Protein AF-A0A819LRA0-F1 (afdb_monomer)

Solvent-accessible surface area (backbone atoms only — not comparable to full-atom values): 6903 Å² total; per-residue (Å²): 138,81,83,86,78,80,77,79,74,77,77,76,78,72,76,88,68,56,89,59,62,82,51,46,51,49,55,52,32,46,52,49,50,54,53,40,55,77,68,44,33,62,61,52,43,32,59,71,62,65,41,85,84,81,58,67,49,54,88,55,48,94,81,51,68,67,63,45,50,51,52,50,53,46,51,51,27,50,51,37,40,75,72,71,42,93,48,74,81,77,56,94,87,54,60,65,69,60,52,49,52,50,51,53,58,54,58,75,75,112

Foldseek 3Di:
DDDDPPPPPPPPPPPPCPPCNLVVLLVVLQVVVVVCVVLVVCCVVCPVVVDDDADSCNVSDPDDVVVSLLVVLQVLQSVCVSVVHDRDHDDPPDDSVVSVVVSVVVVVVD

Radius of gyration: 21.59 Å; Cα contacts (8 Å, |Δi|>4): 57; chains: 1; bounding box: 81×30×30 Å

Sequence (110 aa):
MSDDIGKSVASTEVPDVSPGAGFQVFVDMANLYNKLKLLNYDDDYVMKWRMKPISRIHFAVSTNPGDQLHAFIALSAWLFQKGGLRFDKPSEDDDQSVLLQNIIAQFKKL

Secondary structure (DSSP, 8-state):
------------------TTGGGHHHHHHHHHHHHHHHTTHIIIIIIIS-PPPPPTTTTTS-S-HHHHHHHHHHHHHHHHHHTT---PPPPTTS-HHHHHHHHHHHHTT-

Structure (mmCIF, N/CA/C/O backbone):
data_AF-A0A819LRA0-F1
#
_entry.id   AF-A0A819LRA0-F1
#
loop_
_atom_site.group_PDB
_atom_site.id
_atom_site.type_symbol
_atom_site.label_atom_id
_atom_site.label_alt_id
_atom_site.label_comp_id
_atom_site.label_asym_id
_atom_site.label_entity_id
_atom_site.label_seq_id
_atom_site.pdbx_PDB_ins_code
_atom_site.Cartn_x
_atom_site.Cartn_y
_atom_site.Cartn_z
_atom_site.occupancy
_atom_site.B_iso_or_equiv
_atom_site.auth_seq_id
_atom_site.auth_comp_id
_atom_site.auth_asym_id
_atom_site.auth_atom_id
_atom_site.pdbx_PDB_model_num
ATOM 1 N N . MET A 1 1 ? 68.319 15.536 3.967 1.00 47.62 1 MET A N 1
ATOM 2 C CA . MET A 1 1 ? 67.512 15.148 2.793 1.00 47.62 1 MET A CA 1
ATOM 3 C C . MET A 1 1 ? 67.882 13.717 2.452 1.00 47.62 1 MET A C 1
ATOM 5 O O . MET A 1 1 ? 69.045 13.479 2.179 1.00 47.62 1 MET A O 1
ATOM 9 N N . SER A 1 2 ? 67.009 12.730 2.578 1.00 44.22 2 SER A N 1
ATOM 10 C CA . SER A 1 2 ? 65.593 12.785 2.223 1.00 44.22 2 SER A CA 1
ATOM 11 C C . SER A 1 2 ? 64.747 11.994 3.211 1.00 44.22 2 SER A C 1
ATOM 13 O O . SER A 1 2 ? 65.090 10.866 3.555 1.00 44.22 2 SER A O 1
ATOM 15 N N . ASP A 1 3 ? 63.670 12.632 3.653 1.00 47.53 3 ASP A N 1
ATOM 16 C CA . ASP A 1 3 ? 62.681 12.082 4.562 1.00 47.53 3 ASP A CA 1
ATOM 17 C C . ASP A 1 3 ? 61.818 11.023 3.869 1.00 47.53 3 ASP A C 1
ATOM 19 O O . ASP A 1 3 ? 61.430 11.143 2.704 1.00 47.53 3 ASP A O 1
ATOM 23 N N . ASP A 1 4 ? 61.547 9.985 4.647 1.00 51.53 4 ASP A N 1
ATOM 24 C CA . ASP A 1 4 ? 60.677 8.852 4.388 1.00 51.53 4 ASP A CA 1
ATOM 25 C C . ASP A 1 4 ? 59.222 9.337 4.238 1.00 51.53 4 ASP A C 1
ATOM 27 O O . ASP A 1 4 ? 58.559 9.688 5.213 1.00 51.53 4 ASP A O 1
ATOM 31 N N . ILE A 1 5 ? 58.710 9.406 3.004 1.00 48.91 5 ILE A N 1
ATOM 32 C CA . ILE A 1 5 ? 57.282 9.648 2.749 1.00 48.91 5 ILE A CA 1
ATOM 33 C C . ILE A 1 5 ? 56.614 8.294 2.520 1.00 48.91 5 ILE A C 1
ATOM 35 O O . ILE A 1 5 ? 56.349 7.873 1.392 1.00 48.91 5 ILE A O 1
ATOM 39 N N . GLY A 1 6 ? 56.316 7.621 3.631 1.00 43.41 6 GLY A N 1
ATOM 40 C CA . GLY A 1 6 ? 55.327 6.555 3.689 1.00 43.41 6 GLY A CA 1
ATOM 41 C C . GLY A 1 6 ? 53.953 7.106 3.312 1.00 43.41 6 GLY A C 1
ATOM 42 O O . GLY A 1 6 ? 53.203 7.603 4.151 1.00 43.41 6 GLY A O 1
ATOM 43 N N . LYS A 1 7 ? 53.605 7.031 2.025 1.00 43.19 7 LYS A N 1
ATOM 44 C CA . LYS A 1 7 ? 52.250 7.304 1.545 1.00 43.19 7 LYS A CA 1
ATOM 45 C C . LYS A 1 7 ? 51.361 6.126 1.943 1.00 43.19 7 LYS A C 1
ATOM 47 O O . LYS A 1 7 ? 51.214 5.171 1.187 1.00 43.19 7 LYS A O 1
ATOM 52 N N . SER A 1 8 ? 50.797 6.198 3.149 1.00 47.66 8 SER A N 1
ATOM 53 C CA . SER A 1 8 ? 49.685 5.351 3.584 1.00 47.66 8 SER A CA 1
ATOM 54 C C . SER A 1 8 ? 48.523 5.566 2.618 1.00 47.66 8 SER A C 1
ATOM 56 O O . SER A 1 8 ? 47.839 6.592 2.643 1.00 47.66 8 SER A O 1
ATOM 58 N N . VAL A 1 9 ? 48.370 4.635 1.680 1.00 50.16 9 VAL A N 1
ATOM 59 C CA . VAL A 1 9 ? 47.214 4.576 0.796 1.00 50.16 9 VAL A CA 1
ATOM 60 C C . VAL A 1 9 ? 46.083 4.061 1.671 1.00 50.16 9 VAL A C 1
ATOM 62 O O . VAL A 1 9 ? 46.048 2.883 2.011 1.00 50.16 9 VAL A O 1
ATOM 65 N N . ALA A 1 10 ? 45.211 4.969 2.106 1.00 48.38 10 ALA A N 1
ATOM 66 C CA . ALA A 1 10 ? 43.982 4.609 2.786 1.00 48.38 10 ALA A CA 1
ATOM 67 C C . ALA A 1 10 ? 43.206 3.647 1.878 1.00 48.38 10 ALA A C 1
ATOM 69 O O . ALA A 1 10 ? 42.694 4.048 0.829 1.00 48.38 10 ALA A O 1
ATOM 70 N N . SER A 1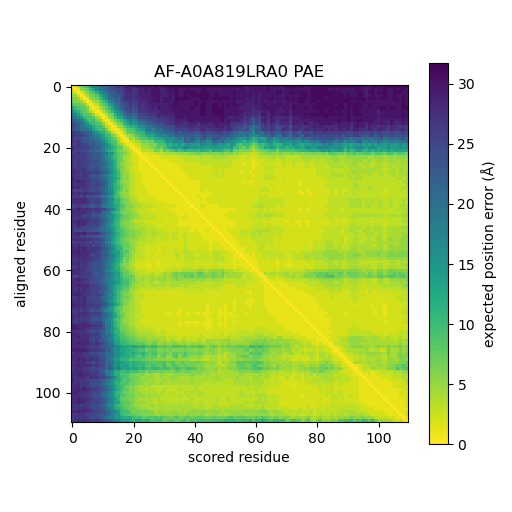 11 ? 43.174 2.370 2.263 1.00 47.75 11 SER A N 1
ATOM 71 C CA . SER A 1 11 ? 42.283 1.376 1.687 1.00 47.75 11 SER A CA 1
ATOM 72 C C . SER A 1 11 ? 40.872 1.931 1.792 1.00 47.75 11 SER A C 1
ATOM 74 O O . SER A 1 11 ? 40.300 2.017 2.875 1.00 47.75 11 SER A O 1
ATOM 76 N N . THR A 1 12 ? 40.335 2.383 0.664 1.00 51.38 12 THR A N 1
ATOM 77 C CA . THR A 1 12 ? 38.907 2.645 0.550 1.00 51.38 12 THR A CA 1
ATOM 78 C C . THR A 1 12 ? 38.268 1.270 0.628 1.00 51.38 12 THR A C 1
ATOM 80 O O . THR A 1 12 ? 38.368 0.496 -0.322 1.00 51.38 12 THR A O 1
ATOM 83 N N . GLU A 1 13 ? 37.729 0.923 1.795 1.00 48.34 13 GLU A N 1
ATOM 84 C CA . GLU A 1 13 ? 36.927 -0.280 1.983 1.00 48.34 13 GLU A CA 1
ATOM 85 C C . GLU A 1 13 ? 35.759 -0.202 0.997 1.00 48.34 13 GLU A C 1
ATOM 87 O O . GLU A 1 13 ? 34.775 0.503 1.212 1.00 48.34 13 GLU A O 1
ATOM 92 N N . VAL A 1 14 ? 35.903 -0.871 -0.147 1.00 58.47 14 VAL A N 1
ATOM 93 C CA . VAL A 1 14 ? 34.772 -1.198 -1.009 1.00 58.47 14 VAL A CA 1
ATOM 94 C C . VAL A 1 14 ? 33.958 -2.182 -0.183 1.00 58.47 14 VAL A C 1
ATOM 96 O O . VAL A 1 14 ? 34.489 -3.250 0.133 1.00 58.47 14 VAL A O 1
ATOM 99 N N . PRO A 1 15 ? 32.733 -1.840 0.249 1.00 56.78 15 PRO A N 1
ATOM 100 C CA . PRO A 1 15 ? 31.940 -2.788 1.005 1.00 56.78 15 PRO A CA 1
ATOM 101 C C . PRO A 1 15 ? 31.777 -4.031 0.126 1.00 56.78 15 PRO A C 1
ATOM 103 O O . PRO A 1 15 ? 31.409 -3.910 -1.045 1.00 56.78 15 PRO A O 1
ATOM 106 N N . ASP A 1 16 ? 32.114 -5.201 0.675 1.00 60.53 16 ASP A N 1
ATOM 107 C CA . ASP A 1 16 ? 31.966 -6.512 0.033 1.00 60.53 16 ASP A CA 1
ATOM 108 C C . ASP A 1 16 ? 30.472 -6.846 -0.071 1.00 60.53 16 ASP A C 1
ATOM 110 O O . ASP A 1 16 ? 29.895 -7.656 0.655 1.00 60.53 16 ASP A O 1
ATOM 114 N N . VAL A 1 17 ? 29.789 -6.079 -0.912 1.00 67.44 17 VAL A N 1
ATOM 115 C CA . VAL A 1 17 ? 28.379 -6.232 -1.199 1.00 67.44 17 VAL A CA 1
ATOM 116 C C . VAL A 1 17 ? 28.294 -7.382 -2.186 1.00 67.44 17 VAL A C 1
ATOM 118 O O . VAL A 1 17 ? 28.612 -7.226 -3.366 1.00 67.44 17 VAL A O 1
ATOM 121 N N . SER A 1 18 ? 27.878 -8.549 -1.687 1.00 73.88 18 SER A N 1
ATOM 122 C CA . SER A 1 18 ? 27.611 -9.724 -2.518 1.00 73.88 18 SER A CA 1
ATOM 123 C C . SER A 1 18 ? 26.814 -9.308 -3.764 1.00 73.88 18 SER A C 1
ATOM 125 O O . SER A 1 18 ? 25.849 -8.550 -3.624 1.00 73.88 18 SER A O 1
ATOM 127 N N . PRO A 1 19 ? 27.142 -9.812 -4.969 1.00 72.56 19 PRO A N 1
ATOM 128 C CA . PRO A 1 19 ? 26.455 -9.439 -6.209 1.00 72.56 19 PRO A CA 1
ATOM 129 C C . PRO A 1 19 ? 24.921 -9.566 -6.150 1.00 72.56 19 PRO A C 1
ATOM 131 O O . PRO A 1 19 ? 24.209 -8.887 -6.887 1.00 72.56 19 PRO A O 1
ATOM 134 N N . GLY A 1 20 ? 24.395 -10.415 -5.257 1.00 78.31 20 GLY A N 1
ATOM 135 C CA . GLY A 1 20 ? 22.958 -10.587 -5.032 1.00 78.31 20 GLY A CA 1
ATOM 136 C C . GLY A 1 20 ? 22.287 -9.504 -4.176 1.00 78.31 20 GLY A C 1
ATOM 137 O O . GLY A 1 20 ? 21.065 -9.384 -4.213 1.00 78.31 20 GLY A O 1
ATOM 138 N N . ALA A 1 21 ? 23.035 -8.688 -3.432 1.00 75.88 21 ALA A N 1
ATOM 139 C CA . ALA A 1 21 ? 22.456 -7.718 -2.500 1.00 75.88 21 ALA A CA 1
ATOM 140 C C . ALA A 1 21 ? 21.608 -6.645 -3.208 1.00 75.88 21 ALA A C 1
ATOM 142 O O . ALA A 1 21 ? 20.571 -6.242 -2.688 1.00 75.88 21 ALA A O 1
ATOM 143 N N . GLY A 1 22 ? 21.983 -6.247 -4.430 1.00 80.44 22 GLY A N 1
ATOM 144 C CA . GLY A 1 22 ? 21.178 -5.337 -5.255 1.00 80.44 22 GLY A CA 1
ATOM 145 C C . GLY A 1 22 ? 19.842 -5.935 -5.719 1.00 80.44 22 GLY A C 1
ATOM 146 O O . GLY A 1 22 ? 18.911 -5.196 -6.029 1.00 80.44 22 GLY A O 1
ATOM 147 N N . PHE A 1 23 ? 19.714 -7.267 -5.732 1.00 88.00 23 PHE A N 1
ATOM 148 C CA . PHE A 1 23 ? 18.482 -7.964 -6.109 1.00 88.00 23 PHE A CA 1
ATOM 149 C C . PHE A 1 23 ? 17.536 -8.213 -4.934 1.00 88.00 23 PHE A C 1
ATOM 151 O O . PHE A 1 23 ? 16.350 -8.469 -5.156 1.00 88.00 23 PHE A O 1
ATOM 158 N N . GLN A 1 24 ? 18.025 -8.100 -3.696 1.00 90.81 24 GLN A N 1
ATOM 159 C CA . GLN A 1 24 ? 17.242 -8.388 -2.496 1.00 90.81 24 GLN A CA 1
ATOM 160 C C . GLN A 1 24 ? 15.948 -7.564 -2.441 1.00 90.81 24 GLN A C 1
ATOM 162 O O . GLN A 1 24 ? 14.886 -8.106 -2.147 1.00 90.81 24 GLN A O 1
ATOM 167 N N . VAL A 1 25 ? 16.000 -6.292 -2.846 1.00 91.81 25 VAL A N 1
ATOM 168 C CA . VAL A 1 25 ? 14.824 -5.410 -2.866 1.00 91.81 25 VAL A CA 1
ATOM 169 C C . VAL A 1 25 ? 13.689 -5.946 -3.752 1.00 91.81 25 VAL A C 1
ATOM 171 O O . VAL A 1 25 ? 12.516 -5.806 -3.412 1.00 91.81 25 VAL A O 1
ATOM 174 N N . PHE A 1 26 ? 14.005 -6.616 -4.865 1.00 94.38 26 PHE A N 1
ATOM 175 C CA . PHE A 1 26 ? 13.000 -7.213 -5.750 1.00 94.38 26 PHE A CA 1
ATOM 176 C C . PHE A 1 26 ? 12.407 -8.491 -5.159 1.00 94.38 26 PHE A C 1
ATOM 178 O O . PHE A 1 26 ? 11.213 -8.747 -5.323 1.00 94.38 26 PHE A O 1
ATOM 185 N N . VAL A 1 27 ? 13.225 -9.276 -4.452 1.00 94.25 27 VAL A N 1
ATOM 186 C CA . VAL A 1 27 ? 12.765 -10.455 -3.708 1.00 94.25 27 VAL A CA 1
ATOM 187 C C . VAL A 1 27 ? 11.799 -10.027 -2.603 1.00 94.25 27 VAL A C 1
ATOM 189 O O . VAL A 1 27 ? 10.706 -10.585 -2.486 1.00 94.25 27 VAL A O 1
ATOM 192 N N . ASP A 1 28 ? 12.151 -8.989 -1.847 1.00 94.88 28 ASP A N 1
ATOM 193 C CA . ASP A 1 28 ? 11.306 -8.435 -0.790 1.00 94.88 28 ASP A CA 1
ATOM 194 C C . ASP A 1 28 ? 9.995 -7.890 -1.357 1.00 94.88 28 ASP A C 1
ATOM 196 O O . ASP A 1 28 ? 8.923 -8.161 -0.808 1.00 94.88 28 ASP A O 1
ATOM 200 N N . MET A 1 29 ? 10.050 -7.208 -2.505 1.00 95.69 29 MET A N 1
ATOM 201 C CA . MET A 1 29 ? 8.846 -6.711 -3.165 1.00 95.69 29 MET A CA 1
ATOM 202 C C . MET A 1 29 ? 7.936 -7.848 -3.658 1.00 95.69 29 MET A C 1
ATOM 204 O O . MET A 1 29 ? 6.716 -7.800 -3.487 1.00 95.69 29 MET A O 1
ATOM 208 N N . ALA A 1 30 ? 8.509 -8.916 -4.222 1.00 95.38 30 ALA A N 1
ATOM 209 C CA . ALA A 1 30 ? 7.748 -10.094 -4.632 1.00 95.38 30 ALA A CA 1
ATOM 210 C C . ALA A 1 30 ? 7.069 -10.772 -3.429 1.00 95.38 30 ALA A C 1
ATOM 212 O O . ALA A 1 30 ? 5.889 -11.127 -3.496 1.00 95.38 30 ALA A O 1
ATOM 213 N N . ASN A 1 31 ? 7.786 -10.893 -2.311 1.00 96.56 31 ASN A N 1
ATOM 214 C CA . ASN A 1 31 ? 7.252 -11.428 -1.063 1.00 96.56 31 ASN A CA 1
ATOM 215 C C . ASN A 1 31 ? 6.131 -10.552 -0.493 1.00 96.56 31 ASN A C 1
ATOM 217 O O . ASN A 1 31 ? 5.097 -11.084 -0.083 1.00 96.56 31 ASN A O 1
ATOM 221 N 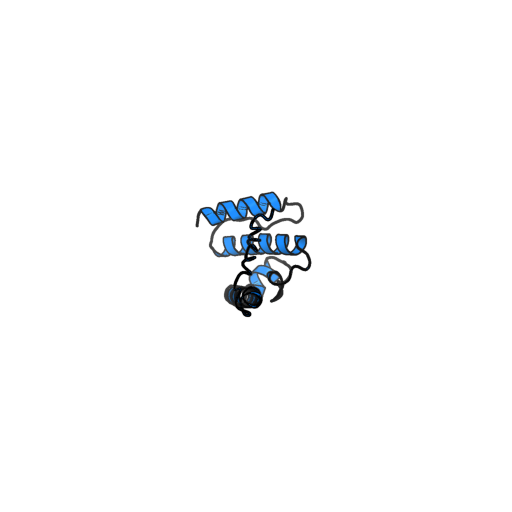N . LEU A 1 32 ? 6.302 -9.226 -0.494 1.00 96.38 32 LEU A N 1
ATOM 222 C CA . LEU A 1 32 ? 5.258 -8.278 -0.104 1.00 96.38 32 LEU A CA 1
ATOM 223 C C . LEU A 1 32 ? 4.011 -8.477 -0.968 1.00 96.38 32 LEU A C 1
ATOM 225 O O . LEU A 1 32 ? 2.928 -8.697 -0.433 1.00 96.38 32 LEU A O 1
ATOM 229 N N . TYR A 1 33 ? 4.161 -8.477 -2.293 1.00 96.50 33 TYR A N 1
ATOM 230 C CA . TYR A 1 33 ? 3.040 -8.627 -3.220 1.00 96.50 33 TYR A CA 1
ATOM 231 C C . TYR A 1 33 ? 2.268 -9.936 -2.999 1.00 96.50 33 TYR A C 1
ATOM 233 O O . TYR A 1 33 ? 1.038 -9.932 -2.947 1.00 96.50 33 TYR A O 1
ATOM 241 N N . ASN A 1 34 ? 2.973 -11.053 -2.805 1.00 97.19 34 ASN A N 1
ATOM 242 C CA . ASN A 1 34 ? 2.341 -12.343 -2.528 1.00 97.19 34 ASN A CA 1
ATOM 243 C C . ASN A 1 34 ? 1.559 -12.323 -1.203 1.00 97.19 34 ASN A C 1
ATOM 245 O O . ASN A 1 34 ? 0.431 -12.810 -1.151 1.00 97.19 34 ASN A O 1
ATOM 249 N N . LYS A 1 35 ? 2.109 -11.707 -0.148 1.00 97.12 35 LYS A N 1
ATOM 250 C CA . LYS A 1 35 ? 1.409 -11.537 1.137 1.00 97.12 35 LYS A CA 1
ATOM 251 C C . LYS A 1 35 ? 0.164 -10.662 1.001 1.00 97.12 35 LYS A C 1
ATOM 253 O O . LYS A 1 35 ? -0.865 -10.987 1.580 1.00 97.12 35 LYS A O 1
ATOM 258 N N . LEU A 1 36 ? 0.223 -9.597 0.200 1.00 97.19 36 LEU A N 1
ATOM 259 C CA . LEU A 1 36 ? -0.944 -8.758 -0.081 1.00 97.19 36 LEU A CA 1
ATOM 260 C C . LEU A 1 36 ? -2.068 -9.567 -0.742 1.00 97.19 36 LEU A C 1
ATOM 262 O O . LEU A 1 36 ? -3.219 -9.472 -0.318 1.00 97.19 36 LEU A O 1
ATOM 266 N N . LYS A 1 37 ? -1.748 -10.425 -1.720 1.00 96.38 37 LYS A N 1
ATOM 267 C CA . LYS A 1 37 ? -2.749 -11.308 -2.345 1.00 96.38 37 LYS A CA 1
ATOM 268 C C . LYS A 1 37 ? -3.416 -12.247 -1.339 1.00 96.38 37 LYS A C 1
ATOM 270 O O . LYS A 1 37 ? -4.633 -12.382 -1.379 1.00 96.38 37 LYS A O 1
ATOM 275 N N . LEU A 1 38 ? -2.656 -12.815 -0.399 1.00 97.25 38 LEU A N 1
ATOM 276 C CA . LEU A 1 38 ? -3.211 -13.641 0.684 1.00 97.25 38 LEU A CA 1
ATOM 277 C C . LEU A 1 38 ? -4.164 -12.865 1.612 1.00 97.25 38 LEU A C 1
ATOM 279 O O . LEU A 1 38 ? -5.029 -13.467 2.240 1.00 97.25 38 LEU A O 1
ATOM 283 N N . LEU A 1 39 ? -4.028 -11.539 1.692 1.00 97.06 39 LEU A N 1
ATOM 284 C CA . LEU A 1 39 ? -4.870 -10.659 2.509 1.00 97.06 39 LEU A CA 1
ATOM 285 C C . LEU A 1 39 ? -6.096 -10.099 1.762 1.00 97.06 39 LEU A C 1
ATOM 287 O O . LEU A 1 39 ? -6.733 -9.172 2.268 1.00 97.06 39 LEU A O 1
ATOM 291 N N . ASN A 1 40 ? -6.441 -10.651 0.592 1.00 96.19 40 ASN A N 1
ATOM 292 C CA . ASN A 1 40 ? -7.508 -10.165 -0.295 1.00 96.19 40 ASN A CA 1
ATOM 293 C C . ASN A 1 40 ? -7.300 -8.710 -0.751 1.00 96.19 40 ASN A C 1
ATOM 295 O O . ASN A 1 40 ? -8.242 -7.924 -0.825 1.00 96.19 40 ASN A O 1
ATOM 299 N N . TYR A 1 41 ? -6.052 -8.348 -1.059 1.00 97.38 41 TYR A N 1
ATOM 300 C CA . TYR A 1 41 ? -5.671 -7.005 -1.504 1.00 97.38 41 TYR A CA 1
ATOM 301 C C . TYR A 1 41 ? -6.509 -6.465 -2.674 1.00 97.38 41 TYR A C 1
ATOM 303 O O . TYR A 1 41 ? -6.900 -5.301 -2.647 1.00 97.38 41 TYR A O 1
ATOM 311 N N . ASP A 1 42 ? -6.816 -7.277 -3.687 1.00 96.81 42 ASP A N 1
ATOM 312 C CA . ASP A 1 42 ? -7.563 -6.782 -4.851 1.00 96.81 42 ASP A CA 1
ATOM 313 C C . ASP A 1 42 ? -8.978 -6.334 -4.457 1.00 96.81 42 ASP A C 1
ATOM 315 O O . ASP A 1 42 ? -9.390 -5.217 -4.763 1.00 96.81 42 ASP A O 1
ATOM 319 N N . ASP A 1 43 ? -9.700 -7.153 -3.700 1.00 97.25 43 ASP A N 1
ATOM 320 C CA . ASP A 1 43 ? -11.076 -6.837 -3.323 1.00 97.25 43 ASP A CA 1
ATOM 321 C C . ASP A 1 43 ? -11.132 -5.749 -2.244 1.00 97.25 43 ASP A C 1
ATOM 323 O O . ASP A 1 43 ? -11.946 -4.828 -2.309 1.00 97.25 43 ASP A O 1
ATOM 327 N N . ASP A 1 44 ? -10.263 -5.828 -1.237 1.00 96.12 44 ASP A N 1
ATOM 328 C CA . ASP A 1 44 ? -10.343 -4.945 -0.076 1.00 96.12 44 ASP A CA 1
ATOM 329 C C . ASP A 1 44 ? -9.619 -3.613 -0.293 1.00 96.12 44 ASP A C 1
ATOM 331 O O . ASP A 1 44 ? -10.179 -2.561 0.014 1.00 96.12 44 ASP A O 1
ATOM 335 N N . TYR A 1 45 ? -8.394 -3.634 -0.821 1.00 95.88 45 TYR A N 1
ATOM 336 C CA . TYR A 1 45 ? -7.589 -2.424 -1.006 1.00 95.88 45 TYR A CA 1
ATOM 337 C C . TYR A 1 45 ? -7.902 -1.729 -2.337 1.00 95.88 45 TYR A C 1
ATOM 339 O O . TYR A 1 45 ? -8.140 -0.519 -2.378 1.00 95.88 45 TYR A O 1
ATOM 347 N N . VAL A 1 46 ? -7.926 -2.485 -3.438 1.00 96.62 46 VAL A N 1
ATOM 348 C CA . VAL A 1 46 ? -8.138 -1.894 -4.768 1.00 96.62 46 VAL A CA 1
ATOM 349 C C . VAL A 1 46 ? -9.614 -1.575 -4.986 1.00 96.62 46 VAL A C 1
ATOM 351 O O . VAL A 1 46 ? -9.940 -0.434 -5.301 1.00 96.62 46 VAL A O 1
ATOM 354 N N . MET A 1 47 ? -10.525 -2.534 -4.789 1.00 96.19 47 MET A N 1
ATOM 355 C CA . MET A 1 47 ? -11.945 -2.313 -5.091 1.00 96.19 47 MET A CA 1
ATOM 356 C C . MET A 1 47 ? -12.674 -1.535 -3.989 1.00 96.19 47 MET A C 1
ATOM 358 O O . MET A 1 47 ? -13.205 -0.455 -4.256 1.00 96.19 47 MET A O 1
ATOM 362 N N . LYS A 1 48 ? -12.705 -2.041 -2.748 1.00 93.88 48 LYS A N 1
ATOM 363 C CA . LYS A 1 48 ? -13.464 -1.399 -1.654 1.00 93.88 48 LYS A CA 1
ATOM 364 C C . LYS A 1 48 ? -12.845 -0.071 -1.228 1.00 93.88 48 LYS A C 1
ATOM 366 O O . LYS A 1 48 ? -13.555 0.922 -1.094 1.00 93.88 48 LYS A O 1
ATOM 371 N N . TRP A 1 49 ? -11.526 -0.038 -1.051 1.00 93.19 49 TRP A N 1
ATOM 372 C CA . TRP A 1 49 ? -10.798 1.178 -0.692 1.00 93.19 49 TRP A CA 1
ATOM 373 C C . TRP A 1 49 ? -10.513 2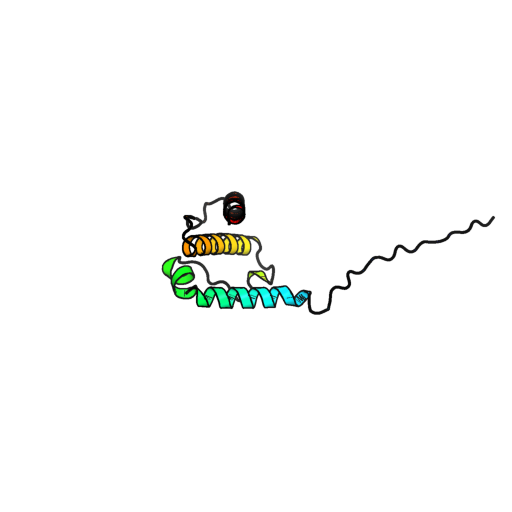.104 -1.881 1.00 93.19 49 TRP A C 1
ATOM 375 O O . TRP A 1 49 ? -10.102 3.239 -1.653 1.00 93.19 49 TRP A O 1
ATOM 385 N N . ARG A 1 50 ? -10.771 1.685 -3.129 1.00 93.56 50 ARG A N 1
ATOM 386 C CA . ARG A 1 50 ? -10.572 2.494 -4.350 1.00 93.56 50 ARG A CA 1
ATOM 387 C C . ARG A 1 50 ? -9.151 3.046 -4.500 1.00 93.56 50 ARG A C 1
ATOM 389 O O . ARG A 1 50 ? -8.970 4.174 -4.955 1.00 93.56 50 ARG A O 1
ATOM 396 N N . MET A 1 51 ? -8.146 2.276 -4.091 1.00 93.94 51 MET A N 1
ATOM 397 C CA . MET A 1 51 ? -6.745 2.673 -4.233 1.00 93.94 51 MET A CA 1
ATOM 398 C C . MET A 1 51 ? -6.151 2.172 -5.547 1.00 93.94 51 MET A C 1
ATOM 400 O O . MET A 1 51 ? -6.557 1.140 -6.084 1.00 93.94 51 MET A O 1
ATOM 404 N N . LYS A 1 52 ? -5.141 2.887 -6.054 1.00 92.81 52 LYS A N 1
ATOM 405 C CA . LYS A 1 52 ? -4.385 2.445 -7.230 1.00 92.81 52 LYS A CA 1
ATOM 406 C C . LYS A 1 52 ? -3.704 1.090 -6.947 1.00 92.81 52 LYS A C 1
ATOM 408 O O . LYS A 1 52 ? -3.104 0.930 -5.878 1.00 92.81 52 LYS A O 1
ATOM 413 N N . PRO A 1 53 ? -3.743 0.133 -7.893 1.00 94.75 53 PRO A N 1
ATOM 414 C CA . PRO A 1 53 ? -2.991 -1.111 -7.778 1.00 94.75 53 PRO A CA 1
ATOM 415 C C . PRO A 1 53 ? -1.481 -0.863 -7.664 1.00 94.75 53 PRO A C 1
ATOM 417 O O . PRO A 1 53 ? -0.911 -0.071 -8.413 1.00 94.75 53 PRO A O 1
ATOM 420 N N . ILE A 1 54 ? -0.821 -1.587 -6.764 1.00 94.62 54 ILE A N 1
ATOM 421 C CA . ILE A 1 54 ? 0.626 -1.545 -6.549 1.00 94.62 54 ILE A CA 1
ATOM 422 C C . ILE A 1 54 ? 1.268 -2.607 -7.447 1.00 94.62 54 ILE A C 1
ATOM 424 O O . ILE A 1 54 ? 0.937 -3.791 -7.369 1.00 94.62 54 ILE A O 1
ATOM 428 N N . SER A 1 55 ? 2.185 -2.194 -8.322 1.00 92.75 55 SER A N 1
ATOM 429 C CA . SER A 1 55 ? 2.924 -3.114 -9.194 1.00 92.75 55 SER A CA 1
ATOM 430 C C . SER A 1 55 ? 4.010 -3.876 -8.420 1.00 92.75 55 SER A C 1
ATOM 432 O O . SER A 1 55 ? 4.488 -3.426 -7.379 1.00 92.75 55 SER A O 1
ATOM 434 N N . ARG A 1 56 ? 4.469 -5.019 -8.950 1.00 92.75 56 ARG A N 1
ATOM 435 C CA . ARG A 1 56 ? 5.487 -5.873 -8.296 1.00 92.75 56 ARG A CA 1
ATOM 436 C C . ARG A 1 56 ? 6.852 -5.206 -8.101 1.00 92.75 56 ARG A C 1
ATOM 438 O O . ARG A 1 56 ? 7.669 -5.720 -7.353 1.00 92.75 56 ARG A O 1
ATOM 445 N N . ILE A 1 57 ? 7.104 -4.092 -8.781 1.00 93.56 57 ILE A N 1
ATOM 446 C CA . ILE A 1 57 ? 8.361 -3.339 -8.685 1.00 93.56 57 ILE A CA 1
ATOM 447 C C . ILE A 1 57 ? 8.172 -1.976 -8.014 1.00 93.56 57 ILE A C 1
ATOM 449 O O . ILE A 1 57 ? 9.129 -1.217 -7.908 1.00 93.56 57 ILE A O 1
ATOM 453 N N . HIS A 1 58 ? 6.952 -1.652 -7.571 1.00 94.19 58 HIS A N 1
ATOM 454 C CA . HIS A 1 58 ? 6.560 -0.285 -7.234 1.00 94.19 58 HIS A CA 1
ATOM 455 C C . HIS A 1 58 ? 7.428 0.362 -6.148 1.00 94.19 58 HIS A C 1
ATOM 457 O O . HIS A 1 58 ? 7.744 1.532 -6.282 1.00 94.19 58 HIS A O 1
ATOM 463 N N . PHE A 1 59 ? 7.849 -0.379 -5.118 1.00 94.88 59 PHE A N 1
ATOM 464 C CA . PHE A 1 59 ? 8.776 0.110 -4.080 1.00 94.88 59 PHE A CA 1
ATOM 465 C C . PHE A 1 59 ? 10.231 -0.314 -4.321 1.00 94.88 59 PHE A C 1
ATOM 467 O O . PHE A 1 59 ? 11.121 0.153 -3.623 1.00 94.88 59 PHE A O 1
ATOM 474 N N . ALA A 1 60 ? 10.485 -1.191 -5.298 1.00 93.81 60 ALA A N 1
ATOM 475 C CA . ALA A 1 60 ? 11.835 -1.660 -5.610 1.00 93.81 60 ALA A CA 1
ATOM 476 C C . ALA A 1 60 ? 12.597 -0.698 -6.529 1.00 93.81 60 ALA A C 1
ATOM 478 O O . ALA A 1 60 ? 13.821 -0.632 -6.479 1.00 93.81 60 ALA A O 1
ATOM 479 N N . VAL A 1 61 ? 11.878 0.055 -7.365 1.00 92.31 61 VAL A N 1
ATOM 480 C CA . VAL A 1 61 ? 12.459 1.032 -8.288 1.00 92.31 61 VAL A CA 1
ATOM 481 C C . VAL A 1 61 ? 11.934 2.413 -7.935 1.00 92.31 61 VAL A C 1
ATOM 483 O O . VAL A 1 61 ? 10.731 2.639 -8.003 1.00 92.31 61 VAL A O 1
ATOM 486 N N . SER A 1 62 ? 12.818 3.349 -7.596 1.00 89.12 62 SER A N 1
ATOM 487 C CA . SER A 1 62 ? 12.440 4.746 -7.351 1.00 89.12 62 SER A CA 1
ATOM 488 C C . SER A 1 62 ? 12.072 5.418 -8.676 1.00 89.12 62 SER A C 1
ATOM 490 O O . SER A 1 62 ? 12.943 5.727 -9.485 1.00 89.12 62 SER A O 1
ATOM 492 N N . THR A 1 63 ? 10.772 5.569 -8.933 1.00 91.19 63 THR A N 1
ATOM 493 C CA . THR A 1 63 ? 10.246 6.154 -10.182 1.00 91.19 63 THR A CA 1
ATOM 494 C C . THR A 1 63 ? 9.598 7.502 -9.913 1.00 91.19 63 THR A C 1
ATOM 496 O O . THR A 1 63 ? 9.942 8.496 -10.543 1.00 91.19 63 THR A O 1
ATOM 499 N N . ASN A 1 64 ? 8.698 7.543 -8.933 1.00 93.12 64 ASN A N 1
ATOM 500 C CA . ASN A 1 64 ? 8.104 8.759 -8.403 1.00 93.12 64 ASN A CA 1
ATOM 501 C C . ASN A 1 64 ? 8.028 8.629 -6.872 1.00 93.12 64 ASN A C 1
ATOM 503 O O . ASN A 1 64 ? 7.101 7.991 -6.366 1.00 93.12 64 ASN A O 1
ATOM 507 N N . PRO A 1 65 ? 8.985 9.220 -6.134 1.00 90.50 65 PRO A N 1
ATOM 508 C CA . PRO A 1 65 ? 9.034 9.121 -4.679 1.00 90.50 65 PRO A CA 1
ATOM 509 C C . PRO A 1 65 ? 7.774 9.636 -3.973 1.00 90.50 65 PRO A C 1
ATOM 511 O O . PRO A 1 65 ? 7.398 9.083 -2.944 1.00 90.50 65 PRO A O 1
ATOM 514 N N . GLY A 1 66 ? 7.105 10.659 -4.520 1.00 90.69 66 GLY A N 1
ATOM 515 C CA . GLY A 1 66 ? 5.890 11.231 -3.930 1.00 90.69 66 GLY A CA 1
AT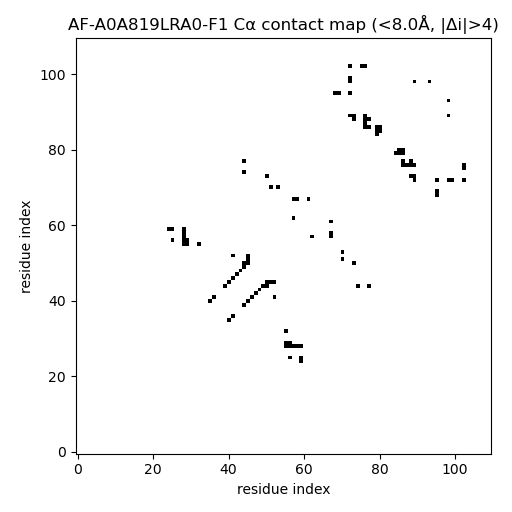OM 516 C C . GLY A 1 66 ? 4.702 10.272 -4.013 1.00 90.69 66 GLY A C 1
ATOM 517 O O . GLY A 1 66 ? 4.084 9.957 -2.996 1.00 90.69 66 GLY A O 1
ATOM 518 N N . ASP A 1 67 ? 4.434 9.729 -5.204 1.00 91.38 67 ASP A N 1
ATOM 519 C CA . ASP A 1 67 ? 3.392 8.708 -5.392 1.00 91.38 67 ASP A CA 1
ATOM 520 C C . ASP A 1 67 ? 3.703 7.435 -4.592 1.00 91.38 67 ASP A C 1
ATOM 522 O O . ASP A 1 67 ? 2.798 6.822 -4.026 1.00 91.38 67 ASP A O 1
ATOM 526 N N . GLN A 1 68 ? 4.978 7.043 -4.515 1.00 94.38 68 GLN A N 1
ATOM 527 C CA . GLN A 1 68 ? 5.414 5.885 -3.734 1.00 94.38 68 GLN A CA 1
ATOM 528 C C . GLN A 1 68 ? 5.213 6.110 -2.234 1.00 94.38 68 GLN A C 1
ATOM 530 O O . GLN A 1 68 ? 4.726 5.215 -1.546 1.00 94.38 68 GLN A O 1
ATOM 535 N N . LEU A 1 69 ? 5.517 7.302 -1.718 1.00 92.81 69 LEU A N 1
ATOM 536 C CA . LEU A 1 69 ? 5.248 7.635 -0.322 1.00 92.81 69 LEU A CA 1
ATOM 537 C C . LEU A 1 69 ? 3.744 7.608 -0.032 1.00 92.81 69 LEU A C 1
ATOM 539 O O . LEU A 1 69 ? 3.324 6.989 0.945 1.00 92.81 69 LEU A O 1
ATOM 543 N N . HIS A 1 70 ? 2.925 8.197 -0.905 1.00 92.75 70 HIS A N 1
ATOM 544 C CA . HIS A 1 70 ? 1.472 8.138 -0.769 1.00 92.75 70 HIS A CA 1
ATOM 545 C C . HIS A 1 70 ? 0.957 6.691 -0.753 1.00 92.75 70 HIS A C 1
ATOM 547 O O . HIS A 1 70 ? 0.206 6.300 0.142 1.00 92.75 70 HIS A O 1
ATOM 553 N N . ALA A 1 71 ? 1.409 5.862 -1.701 1.00 94.31 71 ALA A N 1
ATOM 554 C CA . ALA A 1 71 ? 1.044 4.451 -1.768 1.00 94.31 71 ALA A CA 1
ATOM 555 C C . ALA A 1 71 ? 1.480 3.683 -0.511 1.00 94.31 71 ALA A C 1
ATOM 557 O O . ALA A 1 71 ? 0.735 2.831 -0.029 1.00 94.31 71 ALA A O 1
ATOM 558 N N . PHE A 1 72 ? 2.654 3.991 0.045 1.00 95.19 72 PHE A N 1
ATOM 559 C CA . PHE A 1 72 ? 3.135 3.405 1.294 1.00 95.19 72 PHE A CA 1
ATOM 560 C C . PHE A 1 72 ? 2.252 3.784 2.488 1.00 95.19 72 PHE A C 1
ATOM 562 O O . PHE A 1 72 ? 1.879 2.912 3.278 1.00 9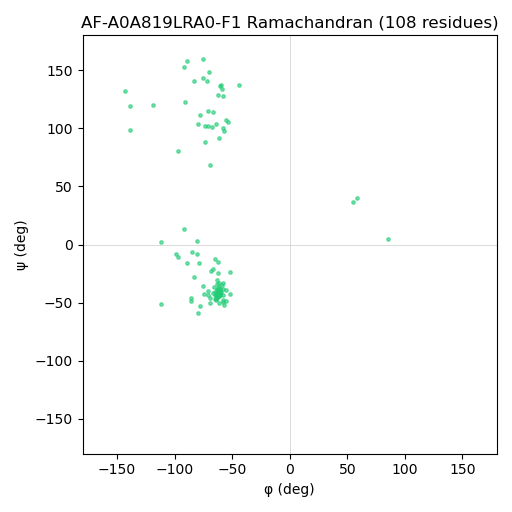5.19 72 PHE A O 1
ATOM 569 N N . ILE A 1 73 ? 1.888 5.064 2.608 1.00 95.25 73 ILE A N 1
ATOM 570 C CA . ILE A 1 73 ? 1.019 5.563 3.678 1.00 95.25 73 ILE A CA 1
ATOM 571 C C . ILE A 1 73 ? -0.353 4.883 3.599 1.00 95.25 73 ILE A C 1
ATOM 573 O O . ILE A 1 73 ? -0.818 4.307 4.584 1.00 95.25 73 ILE A O 1
ATOM 577 N N . ALA A 1 74 ? -0.967 4.870 2.414 1.00 95.06 74 ALA A N 1
ATOM 578 C CA . ALA A 1 74 ? -2.257 4.229 2.179 1.00 95.06 74 ALA A CA 1
ATOM 579 C C . ALA A 1 74 ? -2.233 2.722 2.457 1.00 95.06 74 ALA A C 1
ATOM 581 O O . ALA A 1 74 ? -3.142 2.192 3.100 1.00 95.06 74 ALA A O 1
ATOM 582 N N . LEU A 1 75 ? -1.186 2.025 2.010 1.00 96.56 75 LEU A N 1
ATOM 583 C CA . LEU A 1 75 ? -1.046 0.595 2.255 1.00 96.56 75 LEU A CA 1
ATOM 584 C C . LEU A 1 75 ? -0.882 0.295 3.748 1.00 96.56 75 LEU A C 1
ATOM 586 O O . LEU A 1 75 ? -1.525 -0.620 4.258 1.00 96.56 75 LEU A O 1
ATOM 590 N N . SER A 1 76 ? -0.064 1.073 4.458 1.00 95.56 76 SER A N 1
ATOM 591 C CA . SER A 1 76 ? 0.151 0.908 5.900 1.00 95.56 76 SER A CA 1
ATOM 592 C C . SER A 1 76 ? -1.139 1.133 6.688 1.00 95.56 76 SER A C 1
ATOM 594 O O . SER A 1 76 ? -1.484 0.323 7.546 1.00 95.56 76 SER A O 1
ATOM 596 N N . ALA A 1 77 ? -1.890 2.185 6.346 1.00 94.69 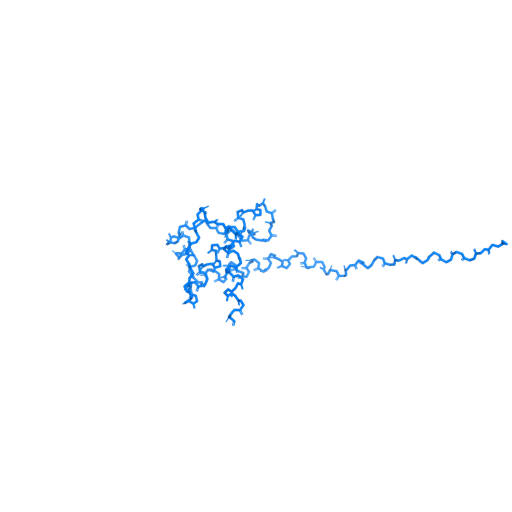77 ALA A N 1
ATOM 597 C CA . ALA A 1 77 ? -3.199 2.478 6.920 1.00 94.69 77 ALA A CA 1
ATOM 598 C C . ALA A 1 77 ? -4.166 1.291 6.780 1.00 94.69 77 ALA A C 1
ATOM 600 O O . ALA A 1 77 ? -4.775 0.849 7.757 1.00 94.69 77 ALA A O 1
ATOM 601 N N . TRP A 1 78 ? -4.261 0.731 5.571 1.00 96.00 78 TRP A N 1
ATOM 602 C CA . TRP A 1 78 ? -5.104 -0.431 5.302 1.00 96.00 78 TRP A CA 1
ATOM 603 C C . TRP A 1 78 ? -4.655 -1.670 6.083 1.00 96.00 78 TRP A C 1
ATOM 605 O O . TRP A 1 78 ? -5.484 -2.363 6.673 1.00 96.00 78 TRP A O 1
ATOM 615 N N . LEU A 1 79 ? -3.348 -1.940 6.145 1.00 95.44 79 LEU A N 1
ATOM 616 C CA . LEU A 1 79 ? -2.806 -3.072 6.900 1.00 95.44 79 LEU A CA 1
ATOM 617 C C . LEU A 1 79 ? -3.073 -2.943 8.405 1.00 95.44 79 LEU A C 1
ATOM 619 O O . LEU A 1 79 ? -3.441 -3.932 9.038 1.00 95.44 79 LEU A O 1
ATOM 623 N N . PHE A 1 80 ? -2.965 -1.738 8.974 1.00 94.12 80 PHE A N 1
ATOM 624 C CA . PHE A 1 80 ? -3.346 -1.491 10.365 1.00 94.12 80 PHE A CA 1
ATOM 625 C C . PHE A 1 80 ? -4.831 -1.774 10.609 1.00 94.12 80 PHE A C 1
ATOM 627 O O . PHE A 1 80 ? -5.153 -2.474 11.571 1.00 94.12 80 PHE A O 1
ATOM 634 N N . GLN A 1 81 ? -5.724 -1.334 9.714 1.00 93.12 81 GLN A N 1
ATOM 635 C CA . GLN A 1 81 ? -7.148 -1.676 9.806 1.00 93.12 81 GLN A CA 1
ATOM 636 C C . GLN A 1 81 ? -7.395 -3.184 9.722 1.00 93.12 81 GLN A C 1
ATOM 638 O O . GLN A 1 81 ? -8.186 -3.722 10.498 1.00 93.12 81 GLN A O 1
ATOM 643 N N . LYS A 1 82 ? -6.693 -3.895 8.829 1.00 92.00 82 LYS A N 1
ATOM 644 C CA . LYS A 1 82 ? -6.777 -5.362 8.732 1.00 92.00 82 LYS A CA 1
ATOM 645 C C . LYS A 1 82 ? -6.287 -6.053 10.008 1.00 92.00 82 LYS A C 1
ATOM 647 O O . LYS A 1 82 ? -6.811 -7.109 10.349 1.00 92.00 82 LYS A O 1
ATOM 652 N N . GLY A 1 83 ? -5.336 -5.449 10.722 1.00 91.00 83 GLY A N 1
ATOM 653 C CA . GLY A 1 83 ? -4.864 -5.884 12.040 1.00 91.00 83 GLY A CA 1
ATOM 654 C C . GLY A 1 83 ? -5.754 -5.471 13.221 1.00 91.00 83 GLY A C 1
ATOM 655 O O . GLY A 1 83 ? -5.395 -5.743 14.362 1.00 91.00 83 GLY A O 1
ATOM 656 N N . GLY A 1 84 ? -6.894 -4.813 12.981 1.00 89.75 84 GLY A N 1
ATOM 657 C CA . GLY A 1 84 ? -7.831 -4.380 14.025 1.00 89.75 84 GLY A CA 1
ATOM 658 C C . GLY A 1 84 ? -7.501 -3.032 14.675 1.00 89.75 84 GLY A C 1
ATOM 659 O O . GLY A 1 84 ? -8.200 -2.614 15.600 1.00 89.75 84 GLY A O 1
ATOM 660 N N . LEU A 1 85 ? -6.474 -2.323 14.199 1.00 89.12 85 LEU A N 1
ATOM 661 C CA . LEU A 1 85 ? -6.169 -0.967 14.649 1.00 89.12 85 LEU A CA 1
ATOM 662 C C . LEU A 1 85 ? -7.035 0.050 13.904 1.00 89.12 85 LEU A C 1
ATOM 664 O O . LEU A 1 85 ? -7.259 -0.050 12.700 1.00 89.12 85 LEU A O 1
ATOM 668 N N . ARG A 1 86 ? -7.498 1.081 14.615 1.00 82.44 86 ARG A N 1
ATOM 669 C CA . ARG A 1 86 ? -8.175 2.213 13.976 1.00 82.44 86 ARG A CA 1
ATOM 670 C C . ARG A 1 86 ? -7.132 3.129 13.352 1.00 82.44 86 ARG A C 1
ATOM 672 O O . ARG A 1 86 ? -6.371 3.774 14.069 1.00 82.44 86 ARG A O 1
ATOM 679 N N . PHE A 1 87 ? -7.110 3.171 12.029 1.00 85.50 87 PHE A N 1
ATOM 680 C CA . PHE A 1 87 ? -6.296 4.099 11.258 1.00 85.50 87 PHE A CA 1
ATOM 681 C C . PHE A 1 87 ? -7.137 4.599 10.091 1.00 85.50 87 PHE A C 1
ATOM 683 O O . PHE A 1 87 ? -7.582 3.781 9.294 1.00 85.50 87 PHE A O 1
ATOM 690 N N . ASP A 1 88 ? -7.397 5.897 9.997 1.00 84.81 88 ASP A N 1
ATOM 691 C CA . ASP A 1 88 ? -8.281 6.428 8.959 1.00 84.81 88 ASP A C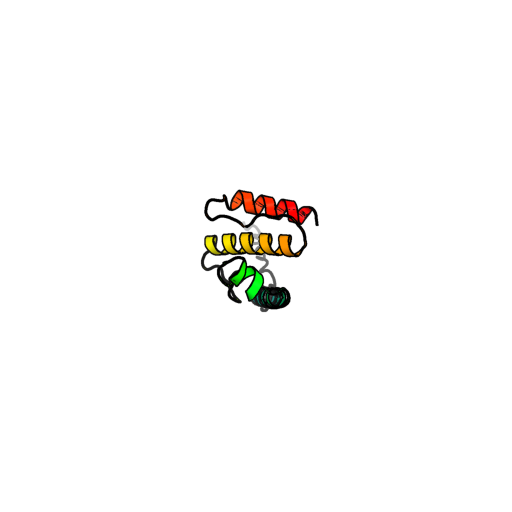A 1
ATOM 692 C C . ASP A 1 88 ? -7.643 6.334 7.571 1.00 84.81 88 ASP A C 1
ATOM 694 O O . ASP A 1 88 ? -6.422 6.392 7.412 1.00 84.81 88 ASP A O 1
ATOM 698 N N . LYS A 1 89 ? -8.479 6.152 6.546 1.00 87.12 89 LYS A N 1
ATOM 699 C CA . LYS A 1 89 ? -7.995 6.162 5.168 1.00 87.12 89 LYS A CA 1
ATOM 700 C C . LYS A 1 89 ? -7.400 7.554 4.868 1.00 87.12 89 LYS A C 1
ATOM 702 O O . LYS A 1 89 ? -8.125 8.529 5.055 1.00 87.12 89 LYS A O 1
ATOM 707 N N . PRO A 1 90 ? -6.162 7.641 4.346 1.00 88.56 90 PRO A N 1
ATOM 708 C CA . PRO A 1 90 ? -5.570 8.909 3.928 1.00 88.56 90 PRO A CA 1
ATOM 709 C C . PRO A 1 90 ? -6.410 9.612 2.857 1.00 88.56 90 PRO A C 1
ATOM 711 O O . PRO A 1 90 ? -6.845 8.975 1.889 1.00 88.56 90 PRO A O 1
ATOM 714 N N . SER A 1 91 ? -6.620 10.910 3.041 1.00 86.88 91 SER A N 1
ATOM 715 C CA . SER A 1 91 ? -7.159 11.841 2.052 1.00 86.88 91 SER A CA 1
ATOM 716 C C . SER A 1 91 ? -6.036 12.448 1.204 1.00 86.88 91 SER A C 1
ATOM 718 O O . SER A 1 91 ? -4.887 12.512 1.631 1.00 86.88 91 SER A O 1
ATOM 720 N N . GLU A 1 92 ? -6.374 12.942 0.011 1.00 82.38 92 GLU A N 1
ATOM 721 C CA . GLU A 1 92 ? -5.429 13.654 -0.869 1.00 82.38 92 GLU A CA 1
ATOM 722 C C . GLU A 1 92 ? -5.005 15.019 -0.287 1.00 82.38 92 GLU A C 1
ATOM 724 O O . GLU A 1 92 ? -3.936 15.524 -0.618 1.00 82.38 92 GLU A O 1
ATOM 729 N N . ASP A 1 93 ? -5.823 15.598 0.600 1.00 86.25 93 ASP A N 1
ATOM 730 C CA . ASP A 1 93 ? -5.541 16.870 1.283 1.00 86.25 93 ASP A CA 1
ATOM 731 C C . ASP A 1 93 ? -4.685 16.698 2.555 1.00 86.25 93 ASP A C 1
ATOM 733 O O . ASP A 1 93 ? -4.294 17.687 3.179 1.00 86.25 93 ASP A O 1
ATOM 737 N N . ASP A 1 94 ? -4.418 15.456 2.974 1.00 89.44 94 ASP A N 1
ATOM 738 C CA . ASP A 1 94 ? -3.675 15.187 4.203 1.00 89.44 94 ASP A CA 1
ATOM 739 C C . ASP A 1 94 ? -2.170 15.445 4.031 1.00 89.44 94 ASP A C 1
ATOM 741 O O . ASP A 1 94 ? -1.551 15.098 3.021 1.00 89.44 94 ASP A O 1
ATOM 745 N N . ASP A 1 95 ? -1.533 15.975 5.080 1.00 91.94 95 ASP A N 1
ATOM 746 C CA . ASP A 1 95 ? -0.079 16.122 5.110 1.00 91.94 95 ASP A CA 1
ATOM 747 C C . ASP A 1 95 ? 0.605 14.748 5.242 1.00 91.94 95 ASP A C 1
ATOM 749 O O . ASP A 1 95 ? 0.513 14.055 6.264 1.00 91.94 95 ASP A O 1
ATOM 753 N N . GLN A 1 96 ? 1.342 14.363 4.197 1.00 91.00 96 GLN A N 1
ATOM 754 C CA . GLN A 1 96 ? 2.033 13.074 4.123 1.00 91.00 96 GLN A CA 1
ATOM 755 C C . GLN A 1 96 ? 3.082 12.887 5.229 1.00 91.00 96 GLN A C 1
ATOM 757 O O . GLN A 1 96 ? 3.285 11.766 5.699 1.00 91.00 96 GLN A O 1
ATOM 762 N N . SER A 1 97 ? 3.741 13.962 5.672 1.00 91.94 97 SER A N 1
ATOM 763 C CA . SER A 1 97 ? 4.754 13.893 6.730 1.00 91.94 97 SER A CA 1
ATOM 764 C C . SER A 1 97 ? 4.108 13.609 8.084 1.00 91.94 97 SER A C 1
ATOM 766 O O . SER A 1 97 ? 4.622 12.792 8.850 1.00 91.94 97 SER A O 1
ATOM 768 N N . VAL A 1 98 ? 2.958 14.228 8.366 1.00 93.38 98 VAL A N 1
ATOM 769 C CA . VAL A 1 98 ? 2.171 13.968 9.582 1.00 93.38 98 VAL A CA 1
ATOM 770 C C . VAL A 1 98 ? 1.641 12.533 9.587 1.00 93.38 98 VAL A C 1
ATOM 772 O O . VAL A 1 98 ? 1.801 11.818 10.580 1.00 93.38 98 VAL A O 1
ATOM 775 N N . LEU A 1 99 ? 1.068 12.065 8.474 1.00 93.50 99 LEU A N 1
ATOM 776 C CA . LEU A 1 99 ? 0.585 10.686 8.362 1.00 93.50 99 LEU A CA 1
ATOM 777 C C . LEU A 1 99 ? 1.708 9.658 8.538 1.00 93.50 99 LEU A C 1
ATOM 779 O O . LEU A 1 99 ? 1.523 8.654 9.231 1.00 93.50 99 LEU A O 1
ATOM 783 N N . LEU A 1 100 ? 2.888 9.918 7.973 1.00 93.56 100 LEU A N 1
ATOM 784 C CA . LEU A 1 100 ? 4.055 9.060 8.149 1.00 93.56 100 LEU A CA 1
ATOM 785 C C . LEU A 1 100 ? 4.491 8.991 9.619 1.00 93.56 100 LEU A C 1
ATOM 787 O O . LEU A 1 100 ? 4.754 7.903 10.134 1.00 93.56 100 LEU A O 1
ATOM 791 N N . GLN A 1 101 ? 4.528 10.127 10.319 1.00 93.81 101 GLN A N 1
ATOM 792 C CA . GLN A 1 101 ? 4.833 10.153 11.752 1.00 93.81 101 GLN A CA 1
ATOM 793 C C . GLN A 1 101 ? 3.809 9.352 12.563 1.00 93.81 101 GLN A C 1
ATOM 795 O O . GLN A 1 101 ? 4.197 8.597 13.457 1.00 93.81 101 GLN A O 1
ATOM 800 N N . ASN A 1 102 ? 2.522 9.444 12.215 1.00 91.56 102 ASN A N 1
ATOM 801 C CA . ASN A 1 102 ? 1.465 8.657 12.847 1.00 91.56 102 ASN A CA 1
ATOM 802 C C . ASN A 1 102 ? 1.655 7.154 12.614 1.00 91.56 102 ASN A C 1
ATOM 804 O O . ASN A 1 102 ? 1.553 6.378 13.563 1.00 91.56 102 ASN A O 1
ATOM 808 N N . ILE A 1 103 ? 1.988 6.736 11.388 1.00 93.62 103 ILE A N 1
ATOM 809 C CA . ILE A 1 103 ? 2.30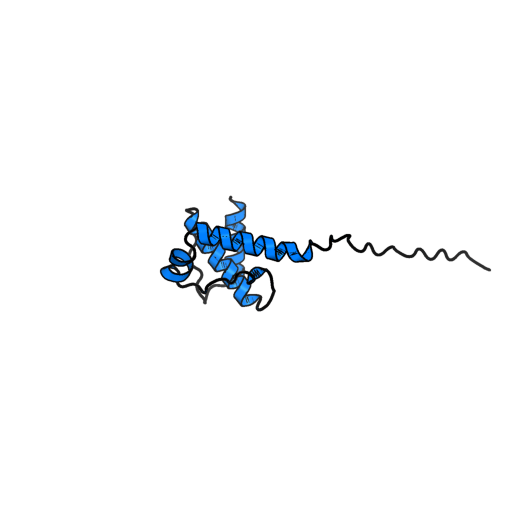9 5.335 11.070 1.00 93.62 103 ILE A CA 1
ATOM 810 C C . ILE A 1 103 ? 3.475 4.845 11.928 1.00 93.62 103 ILE A C 1
ATOM 812 O O . ILE A 1 103 ? 3.368 3.802 12.570 1.00 93.62 103 ILE A O 1
ATOM 816 N N . ILE A 1 104 ? 4.566 5.613 11.992 1.00 93.38 104 ILE A N 1
ATOM 817 C CA . ILE A 1 104 ? 5.742 5.275 12.804 1.00 93.38 104 ILE A CA 1
ATOM 818 C C . ILE A 1 104 ? 5.360 5.168 14.286 1.00 93.38 104 ILE A C 1
ATOM 820 O O . ILE A 1 104 ? 5.797 4.246 14.975 1.00 93.38 104 ILE A O 1
ATOM 824 N N . ALA A 1 105 ? 4.535 6.086 14.790 1.00 91.69 105 ALA A N 1
ATOM 825 C CA . ALA A 1 105 ? 4.080 6.075 16.174 1.00 91.69 105 ALA A CA 1
ATOM 826 C C . ALA A 1 105 ? 3.190 4.865 16.498 1.00 91.69 105 ALA A C 1
ATOM 828 O O . ALA A 1 105 ? 3.285 4.336 17.604 1.00 91.69 105 ALA A O 1
ATOM 829 N N . GLN A 1 106 ? 2.343 4.417 15.565 1.00 90.12 106 GLN A N 1
ATOM 830 C CA . GLN A 1 106 ? 1.547 3.196 15.732 1.00 90.12 106 GLN A CA 1
ATOM 831 C C . GLN A 1 106 ? 2.422 1.947 15.669 1.00 90.12 106 GLN A C 1
ATOM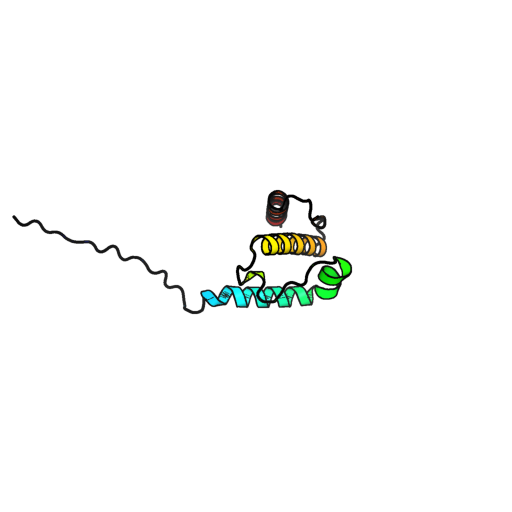 833 O O . GLN A 1 106 ? 2.296 1.071 16.517 1.00 90.12 106 GLN A O 1
ATOM 838 N N . PHE A 1 107 ? 3.358 1.894 14.722 1.00 89.56 107 PHE A N 1
ATOM 839 C CA . PHE A 1 107 ? 4.257 0.756 14.569 1.00 89.56 107 PHE A CA 1
ATOM 840 C C . PHE A 1 107 ? 5.128 0.528 15.810 1.00 89.56 107 PHE A C 1
ATOM 842 O O . PHE A 1 107 ? 5.336 -0.606 16.210 1.00 89.56 107 PHE A O 1
ATOM 849 N N . LYS A 1 108 ? 5.573 1.600 16.477 1.00 90.38 108 LYS A N 1
ATOM 850 C CA . LYS A 1 108 ? 6.339 1.516 17.735 1.00 90.38 108 LYS A CA 1
ATOM 851 C C . LYS A 1 108 ? 5.564 0.926 18.923 1.00 90.38 108 LYS A C 1
ATOM 853 O O . LYS A 1 108 ? 6.175 0.683 19.959 1.00 90.38 108 LYS A O 1
ATOM 858 N N . LYS A 1 109 ? 4.240 0.783 18.822 1.00 86.25 109 LYS A N 1
ATOM 859 C CA . LYS A 1 109 ? 3.384 0.214 19.878 1.00 86.25 109 LYS A CA 1
ATOM 860 C C . LYS A 1 109 ? 3.084 -1.273 19.669 1.00 86.25 109 LYS A C 1
ATOM 862 O O . LYS A 1 109 ? 2.482 -1.870 20.559 1.00 86.25 109 LYS A O 1
ATOM 867 N N . LEU A 1 110 ? 3.426 -1.814 18.499 1.00 81.81 110 LEU A N 1
ATOM 868 C CA . LEU A 1 110 ? 3.324 -3.236 18.168 1.00 81.81 110 LEU A CA 1
ATOM 869 C C . LEU A 1 110 ? 4.533 -3.994 18.721 1.00 81.81 110 LEU A C 1
ATOM 871 O O . LEU A 1 110 ? 4.325 -5.153 19.137 1.00 81.81 110 LEU A O 1
#

pLDDT: mean 85.53, std 15.79, range [43.19, 97.38]

Mean predicted aligned error: 9.49 Å